Protein AF-A0A3C1DBY7-F1 (afdb_monomer)

Solvent-accessible surface area (backbone atoms only — not comparable to full-atom values): 6393 Å² total; per-residue (Å²): 112,58,51,60,53,17,46,54,51,19,49,52,50,30,56,54,35,54,75,68,75,48,56,68,69,59,29,52,50,56,23,40,50,47,31,24,60,43,60,72,51,56,72,66,51,33,49,54,66,52,44,44,47,51,50,52,49,50,47,68,72,42,42,65,61,53,50,51,35,50,52,48,18,52,48,37,54,75,69,44,50,54,58,53,54,48,53,53,47,42,67,74,66,37,77,93,40,48,70,61,45,52,53,51,44,50,52,54,36,49,72,50,51,30,68,90,82,75,124

Secondary structure (DSSP, 8-state):
-HHHHHHHHHHHHHHHHHHTT--HHHHHHHHHHHHHHHHT--HHHIIIIIIIHHHHHHHHHHHHHHHHHHHHHHHHHHTTHHHHHHHHHHHHH-GGGHHHHHHHHHHHHHHTT--TT--

Sequence (119 aa):
MLGILGLVVSFAVLIFLMFRRYSAVIAALVASVILGLFNGLDFWTILSDCYLVSMVGFVKSWFLIFTLGAVFSEFLTRTGSVTAIAYKLLDVFGKDKAILVVGLISALLTLGGVNPYVQ

Foldseek 3Di:
DLLVVLLVVLVVQLVVCVVVPDDNLVSLLSSLQSNCVSVVHDPCCSVPVPNPVVVVVVCVVCVVVVVCLVVQLVVCVVVCVLVVVLVVLCVVVDPVPNVVSVVVSCVVSVVSSHNPPDD

Mean predicted aligned error: 8.74 Å

Radius of gyration: 20.68 Å; Cα contacts (8 Å, |Δi|>4): 83; chains: 1; bounding box: 50×21×52 Å

pLDDT: mean 81.1, std 10.21, range [33.09, 91.94]

Structure (mmCIF, N/CA/C/O backbone):
data_AF-A0A3C1DBY7-F1
#
_entry.id   AF-A0A3C1DBY7-F1
#
loop_
_atom_site.group_PDB
_atom_site.id
_atom_site.type_symbol
_atom_site.label_atom_id
_atom_site.label_alt_id
_atom_site.label_comp_id
_atom_site.label_asym_id
_atom_site.label_entity_id
_atom_site.label_seq_id
_atom_site.pdbx_PDB_ins_code
_atom_site.Cartn_x
_atom_site.Cartn_y
_atom_site.Cartn_z
_atom_site.occupancy
_atom_site.B_iso_or_equiv
_atom_site.auth_seq_id
_atom_site.auth_comp_id
_atom_site.auth_asym_id
_atom_site.auth_atom_id
_atom_site.pdbx_PDB_model_num
ATOM 1 N N . MET A 1 1 ? 8.978 9.503 -31.458 1.00 61.06 1 MET A N 1
ATOM 2 C CA . MET A 1 1 ? 7.496 9.456 -31.388 1.00 61.06 1 MET A CA 1
ATOM 3 C C . MET A 1 1 ? 6.952 8.087 -30.970 1.00 61.06 1 MET A C 1
ATOM 5 O O . MET A 1 1 ? 5.966 8.075 -30.245 1.00 61.06 1 MET A O 1
ATOM 9 N N . LEU A 1 2 ? 7.591 6.959 -31.327 1.00 70.44 2 LEU A N 1
ATOM 10 C CA . LEU A 1 2 ? 7.174 5.620 -30.862 1.00 70.44 2 LEU A CA 1
ATOM 11 C C . LEU A 1 2 ? 7.093 5.485 -29.328 1.00 70.44 2 LEU A C 1
ATOM 13 O O . LEU A 1 2 ? 6.131 4.912 -28.831 1.00 70.44 2 LEU A O 1
ATOM 17 N N . GLY A 1 3 ? 8.026 6.080 -28.576 1.00 73.75 3 GLY A N 1
ATOM 18 C CA . GLY A 1 3 ? 7.996 6.032 -27.105 1.00 73.75 3 GLY A CA 1
ATOM 19 C C . GLY A 1 3 ? 6.782 6.729 -26.467 1.00 73.75 3 GLY A C 1
ATOM 20 O O . GLY A 1 3 ? 6.262 6.248 -25.467 1.00 73.75 3 GLY A O 1
ATOM 21 N N . ILE A 1 4 ? 6.271 7.811 -27.071 1.00 82.06 4 ILE A N 1
ATOM 22 C CA . ILE A 1 4 ? 5.047 8.496 -26.605 1.00 82.06 4 ILE A CA 1
ATOM 23 C C . ILE A 1 4 ? 3.812 7.630 -26.867 1.00 82.06 4 ILE A C 1
ATOM 25 O O . ILE A 1 4 ? 2.948 7.519 -26.001 1.00 82.06 4 ILE A O 1
ATOM 29 N N . LEU A 1 5 ? 3.746 6.973 -28.029 1.00 83.00 5 LEU A N 1
ATOM 30 C CA . LEU A 1 5 ? 2.688 6.003 -28.321 1.00 83.00 5 LEU A CA 1
ATOM 31 C C . LEU A 1 5 ? 2.739 4.823 -27.341 1.00 83.00 5 LEU A C 1
ATOM 33 O O . LEU A 1 5 ? 1.709 4.449 -26.789 1.00 83.00 5 LEU A O 1
ATOM 37 N N . GLY A 1 6 ? 3.935 4.303 -27.055 1.00 81.62 6 GLY A N 1
ATOM 38 C CA . GLY A 1 6 ? 4.147 3.252 -26.059 1.00 81.62 6 GLY A CA 1
ATOM 39 C C . GLY A 1 6 ? 3.713 3.651 -24.651 1.00 81.62 6 GLY A C 1
ATOM 40 O O . GLY A 1 6 ? 3.095 2.849 -23.956 1.00 81.62 6 GLY A O 1
ATOM 41 N N . LEU A 1 7 ? 3.973 4.900 -24.249 1.00 85.75 7 LEU A N 1
ATOM 42 C CA . LEU A 1 7 ? 3.504 5.452 -22.979 1.00 85.75 7 LEU A CA 1
ATOM 43 C C . LEU A 1 7 ? 1.978 5.461 -22.914 1.00 85.75 7 LEU A C 1
ATOM 45 O O . LEU A 1 7 ? 1.414 4.910 -21.976 1.00 85.75 7 LEU A O 1
ATOM 49 N N . VAL A 1 8 ? 1.312 6.042 -23.916 1.00 89.75 8 VAL A N 1
ATOM 50 C CA . VAL A 1 8 ? -0.155 6.140 -23.942 1.00 89.75 8 VAL A CA 1
ATOM 51 C C . VAL A 1 8 ? -0.799 4.751 -23.916 1.00 89.75 8 VAL A C 1
ATOM 53 O O . VAL A 1 8 ? -1.736 4.528 -23.152 1.00 89.75 8 VAL A O 1
ATOM 56 N N . VAL A 1 9 ? -0.268 3.798 -24.689 1.00 89.00 9 VAL A N 1
ATOM 57 C CA . VAL A 1 9 ? -0.771 2.416 -24.725 1.00 89.00 9 VAL A CA 1
ATOM 58 C C . VAL A 1 9 ? -0.535 1.703 -23.393 1.00 89.00 9 VAL A C 1
ATOM 60 O O . VAL A 1 9 ? -1.466 1.112 -22.850 1.00 89.00 9 VAL A O 1
ATOM 63 N N . SER A 1 10 ? 0.673 1.786 -22.830 1.00 86.44 10 SER A N 1
ATOM 64 C CA . SER A 1 10 ? 0.998 1.191 -21.527 1.00 86.44 10 SER A CA 1
ATOM 65 C C . SER A 1 10 ? 0.092 1.736 -20.418 1.00 86.44 10 SER A C 1
ATOM 67 O O . SER A 1 10 ? -0.464 0.965 -19.634 1.00 86.44 10 SER A O 1
ATOM 69 N N . PHE A 1 11 ? -0.148 3.049 -20.405 1.00 88.88 11 PHE A N 1
ATOM 70 C CA . PHE A 1 11 ? -1.017 3.694 -19.425 1.00 88.88 11 PHE A CA 1
ATOM 71 C C . PHE A 1 11 ? -2.484 3.277 -19.582 1.00 88.88 11 PHE A C 1
ATOM 73 O O . PHE A 1 11 ? -3.144 2.958 -18.594 1.00 88.88 11 PHE A O 1
ATOM 80 N N . ALA A 1 12 ? -2.992 3.221 -20.817 1.00 90.62 12 ALA A N 1
ATOM 81 C CA . ALA A 1 12 ? -4.351 2.761 -21.093 1.00 90.62 12 ALA A CA 1
ATOM 82 C C . ALA A 1 12 ? -4.562 1.305 -20.644 1.00 90.62 12 ALA A C 1
ATOM 84 O O . ALA A 1 12 ? -5.576 0.991 -20.018 1.00 90.62 12 ALA A O 1
ATOM 85 N N . VAL A 1 13 ? -3.586 0.428 -20.903 1.00 88.12 13 VAL A N 1
ATOM 86 C CA . VAL A 1 13 ? -3.625 -0.975 -20.466 1.00 88.12 13 VAL A CA 1
ATOM 87 C C . VAL A 1 13 ? -3.544 -1.087 -18.945 1.00 88.12 13 VAL A C 1
ATOM 89 O O . VAL A 1 13 ? -4.291 -1.873 -18.366 1.00 88.12 13 VAL A O 1
ATOM 92 N N . LEU A 1 14 ? -2.701 -0.286 -18.286 1.00 88.19 14 LEU A N 1
ATOM 93 C CA . LEU A 1 14 ? -2.597 -0.257 -16.826 1.00 88.19 14 LEU A CA 1
ATOM 94 C C . LEU A 1 14 ? -3.937 0.110 -16.187 1.00 88.19 14 LEU A C 1
ATOM 96 O O . LEU A 1 14 ? -4.407 -0.597 -15.295 1.00 88.19 14 LEU A O 1
ATOM 100 N N . ILE A 1 15 ? -4.571 1.182 -16.672 1.00 88.44 15 ILE A N 1
ATOM 101 C CA . ILE A 1 15 ? -5.886 1.619 -16.193 1.00 88.44 15 ILE A CA 1
ATOM 102 C C . ILE A 1 15 ? -6.909 0.501 -16.411 1.00 88.44 15 ILE A C 1
ATOM 104 O O . ILE A 1 15 ? -7.614 0.115 -15.481 1.00 88.44 15 ILE A O 1
ATOM 108 N N . PHE A 1 16 ? -6.950 -0.081 -17.610 1.00 88.38 16 PHE A N 1
ATOM 109 C CA . PHE A 1 16 ? -7.879 -1.160 -17.931 1.00 88.38 16 PHE A CA 1
ATOM 110 C C . PHE A 1 16 ? -7.695 -2.401 -17.036 1.00 88.38 16 PHE A C 1
ATOM 112 O O . PHE A 1 16 ? -8.680 -2.964 -16.552 1.00 88.38 16 PHE A O 1
ATOM 119 N N . LEU A 1 17 ? -6.452 -2.817 -16.767 1.00 86.25 17 LEU A N 1
ATOM 120 C CA . LEU A 1 17 ? -6.161 -3.955 -15.888 1.00 86.25 17 LEU A CA 1
ATOM 121 C C . LEU A 1 17 ? -6.524 -3.673 -14.426 1.00 86.25 17 LEU A C 1
ATOM 123 O O . LEU A 1 17 ? -7.065 -4.562 -13.767 1.00 86.25 17 LEU A O 1
ATOM 127 N N . MET A 1 18 ? -6.274 -2.454 -13.937 1.00 85.81 18 MET A N 1
ATOM 128 C CA . MET A 1 18 ? -6.648 -2.030 -12.580 1.00 85.81 18 MET A CA 1
ATOM 129 C C . MET A 1 18 ? -8.163 -2.146 -12.353 1.00 85.81 18 MET A C 1
ATOM 131 O O . MET A 1 18 ? -8.596 -2.642 -11.314 1.00 85.81 18 MET A O 1
ATOM 135 N N . PHE A 1 19 ? -8.985 -1.779 -13.344 1.00 84.75 19 PHE A N 1
ATOM 136 C CA . PHE A 1 19 ? -10.446 -1.917 -13.253 1.00 84.75 19 PHE A CA 1
ATOM 137 C C . PHE A 1 19 ? -10.939 -3.371 -13.311 1.00 84.75 19 PHE A C 1
ATOM 139 O O . PHE A 1 19 ? -12.034 -3.671 -12.835 1.00 84.75 19 PHE A O 1
ATOM 146 N N . ARG A 1 20 ? -10.144 -4.303 -13.848 1.00 81.81 20 ARG A N 1
ATOM 147 C CA . ARG A 1 20 ? -10.543 -5.705 -14.061 1.00 81.81 20 ARG A CA 1
ATOM 148 C C . ARG A 1 20 ? -10.206 -6.638 -12.883 1.00 81.81 20 ARG A C 1
ATOM 150 O O . ARG A 1 20 ? -10.189 -7.853 -13.046 1.00 81.81 20 ARG A O 1
ATOM 157 N N . ARG A 1 21 ? -9.985 -6.089 -11.681 1.00 72.44 21 ARG A N 1
ATOM 158 C CA . ARG A 1 21 ? -9.629 -6.820 -10.441 1.00 72.44 21 ARG A CA 1
ATOM 159 C C . ARG A 1 21 ? -8.310 -7.608 -10.493 1.00 72.44 21 ARG A C 1
ATOM 161 O O . ARG A 1 21 ? -8.088 -8.472 -9.648 1.00 72.44 21 ARG A O 1
ATOM 168 N N . TYR A 1 22 ? -7.418 -7.315 -11.439 1.00 80.00 22 TYR A N 1
ATOM 169 C CA . TYR A 1 22 ? -6.058 -7.854 -11.381 1.00 80.00 22 TYR A CA 1
ATOM 170 C C . TYR A 1 22 ? -5.269 -7.188 -10.252 1.00 80.00 22 TYR A C 1
ATOM 172 O O . TYR A 1 22 ? -5.546 -6.049 -9.874 1.00 80.00 22 TYR A O 1
ATOM 180 N N . SER A 1 23 ? -4.275 -7.891 -9.703 1.00 81.12 23 SER A N 1
ATOM 181 C CA . SER A 1 23 ? -3.422 -7.298 -8.674 1.00 81.12 23 SER A CA 1
ATOM 182 C C . SER A 1 23 ? -2.636 -6.122 -9.257 1.00 81.12 23 SER A C 1
ATOM 184 O O . SER A 1 23 ? -2.120 -6.193 -10.377 1.00 81.12 23 SER A O 1
ATOM 186 N N . ALA A 1 24 ? -2.517 -5.040 -8.483 1.00 81.44 24 ALA A N 1
ATOM 187 C CA . ALA A 1 24 ? -1.775 -3.844 -8.889 1.00 81.44 24 ALA A CA 1
ATOM 188 C C . ALA A 1 24 ? -0.332 -4.174 -9.320 1.00 81.44 24 ALA A C 1
ATOM 190 O O . ALA A 1 24 ? 0.195 -3.577 -10.256 1.00 81.44 24 ALA A O 1
ATOM 191 N N . VAL A 1 25 ? 0.270 -5.183 -8.681 1.00 85.50 25 VAL A N 1
ATOM 192 C CA . VAL A 1 25 ? 1.621 -5.683 -8.971 1.00 85.50 25 VAL A CA 1
ATOM 193 C C . VAL A 1 25 ? 1.713 -6.276 -10.382 1.00 85.50 25 VAL A C 1
ATOM 195 O O . VAL A 1 25 ? 2.620 -5.916 -11.134 1.00 85.50 25 VAL A O 1
ATOM 198 N N . ILE A 1 26 ? 0.764 -7.139 -10.767 1.00 83.94 26 ILE A N 1
ATOM 199 C CA . ILE A 1 26 ? 0.725 -7.767 -12.100 1.00 83.94 26 ILE A CA 1
ATOM 200 C C . ILE A 1 26 ? 0.385 -6.723 -13.168 1.00 83.94 26 ILE A C 1
ATOM 202 O O . ILE A 1 26 ? 0.992 -6.716 -14.236 1.00 83.94 26 ILE A O 1
ATOM 206 N N . ALA A 1 27 ? -0.541 -5.806 -12.876 1.00 85.75 27 ALA A N 1
ATOM 207 C CA . ALA A 1 27 ? -0.907 -4.731 -13.796 1.00 85.75 27 ALA A CA 1
ATOM 208 C C . ALA A 1 27 ? 0.288 -3.821 -14.125 1.00 85.75 27 ALA A C 1
ATOM 210 O O . ALA A 1 27 ? 0.538 -3.528 -15.294 1.00 85.75 27 ALA A O 1
ATOM 211 N N . ALA A 1 28 ? 1.064 -3.430 -13.110 1.00 85.88 28 ALA A N 1
ATOM 212 C CA . ALA A 1 28 ? 2.271 -2.631 -13.293 1.00 85.88 28 ALA A CA 1
ATOM 213 C C . ALA A 1 28 ? 3.360 -3.378 -14.087 1.00 85.88 28 ALA A C 1
ATOM 215 O O . ALA A 1 28 ? 4.055 -2.758 -14.890 1.00 85.88 28 ALA A O 1
ATOM 216 N N . LEU A 1 29 ? 3.484 -4.699 -13.904 1.00 88.00 29 LEU A N 1
ATOM 217 C CA . LEU A 1 29 ? 4.436 -5.531 -14.649 1.00 88.00 29 LEU A CA 1
ATOM 218 C C . LEU A 1 29 ? 4.079 -5.588 -16.139 1.00 88.00 29 LEU A C 1
ATOM 220 O O . LEU A 1 29 ? 4.925 -5.388 -17.002 1.00 88.00 29 LEU A O 1
ATOM 224 N N . VAL A 1 30 ? 2.808 -5.829 -16.458 1.00 86.88 30 VAL A N 1
ATOM 225 C CA . VAL A 1 30 ? 2.341 -5.859 -17.852 1.00 86.88 30 VAL A CA 1
ATOM 226 C C . VAL A 1 30 ? 2.542 -4.493 -18.514 1.00 86.88 30 VAL A C 1
ATOM 228 O O . VAL A 1 30 ? 3.007 -4.414 -19.650 1.00 86.88 30 VAL A O 1
ATOM 231 N N . ALA A 1 31 ? 2.259 -3.409 -17.790 1.00 86.31 31 ALA A N 1
ATOM 232 C CA . ALA A 1 31 ? 2.461 -2.054 -18.282 1.00 86.31 31 ALA A CA 1
ATOM 233 C C . ALA A 1 31 ? 3.942 -1.740 -18.562 1.00 86.31 31 ALA A C 1
ATOM 235 O O . ALA A 1 31 ? 4.247 -1.163 -19.611 1.00 86.31 31 ALA A O 1
ATOM 236 N N . SER A 1 32 ? 4.867 -2.142 -17.682 1.00 86.00 32 SER A N 1
ATOM 237 C CA . SER A 1 32 ? 6.304 -1.914 -17.889 1.00 86.00 32 SER A CA 1
ATOM 238 C C . SER A 1 32 ? 6.844 -2.701 -19.084 1.00 86.00 32 SER A C 1
ATOM 240 O O . SER A 1 32 ? 7.605 -2.146 -19.873 1.00 86.00 32 SER A O 1
ATOM 242 N N . VAL A 1 33 ? 6.387 -3.943 -19.281 1.00 85.81 33 VAL A N 1
ATOM 243 C CA . VAL A 1 33 ? 6.730 -4.760 -20.457 1.00 85.81 33 VAL A CA 1
ATOM 244 C C . VAL A 1 33 ? 6.267 -4.084 -21.746 1.00 85.81 33 VAL A C 1
ATOM 246 O O . VAL A 1 33 ? 7.060 -3.923 -22.669 1.00 85.81 33 VAL A O 1
ATOM 249 N N . ILE A 1 34 ? 5.020 -3.611 -21.803 1.00 85.25 34 ILE A N 1
ATOM 250 C CA . ILE A 1 34 ? 4.485 -2.911 -22.983 1.00 85.25 34 ILE A CA 1
ATOM 251 C C . ILE A 1 34 ? 5.274 -1.624 -23.264 1.00 85.25 34 ILE A C 1
ATOM 253 O O . ILE A 1 34 ? 5.638 -1.358 -24.409 1.00 85.25 34 ILE A O 1
ATOM 257 N N . LEU A 1 35 ? 5.579 -0.842 -22.226 1.00 85.69 35 LEU A N 1
ATOM 258 C CA . LEU A 1 35 ? 6.350 0.395 -22.358 1.00 85.69 35 LEU A CA 1
ATOM 259 C C . LEU A 1 35 ? 7.770 0.130 -22.877 1.00 85.69 35 LEU A C 1
ATO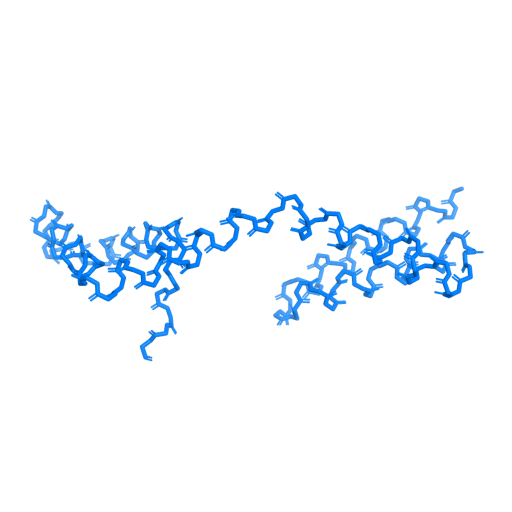M 261 O O . LEU A 1 35 ? 8.265 0.854 -23.744 1.00 85.69 35 LEU A O 1
ATOM 265 N N . GLY A 1 36 ? 8.421 -0.902 -22.342 1.00 82.94 36 GLY A N 1
ATOM 266 C CA . GLY A 1 36 ? 9.783 -1.281 -22.687 1.00 82.94 36 GLY A CA 1
ATOM 267 C C . GLY A 1 36 ? 9.913 -1.831 -24.104 1.00 82.94 36 GLY A C 1
ATOM 268 O O . GLY A 1 36 ? 10.827 -1.431 -24.824 1.00 82.94 36 GLY A O 1
ATOM 269 N N . LEU A 1 37 ? 8.946 -2.644 -24.547 1.00 82.00 37 LEU A N 1
ATOM 270 C CA . LEU A 1 37 ? 8.872 -3.135 -25.928 1.00 82.00 37 LEU A CA 1
ATOM 271 C C . LEU A 1 37 ? 8.765 -1.980 -26.936 1.00 82.00 37 LEU A C 1
ATOM 273 O O . LEU A 1 37 ? 9.448 -1.985 -27.956 1.00 82.00 37 LEU A O 1
ATOM 277 N N . PHE A 1 38 ? 7.967 -0.951 -26.636 1.00 81.50 38 PHE A N 1
ATOM 278 C CA . PHE A 1 38 ? 7.841 0.234 -27.495 1.00 81.50 38 PHE A CA 1
ATOM 279 C C . PHE A 1 38 ? 9.063 1.166 -27.461 1.00 81.50 38 PHE A C 1
ATOM 281 O O . PHE A 1 38 ? 9.234 1.975 -28.375 1.00 81.50 38 PHE A O 1
ATOM 288 N N . ASN A 1 39 ? 9.906 1.070 -26.428 1.00 80.62 39 ASN A N 1
ATOM 289 C CA . ASN A 1 39 ? 11.161 1.820 -26.319 1.00 80.62 39 ASN A CA 1
ATOM 290 C C . ASN A 1 39 ? 12.384 1.046 -26.844 1.00 80.62 39 ASN A C 1
ATOM 292 O O . ASN A 1 39 ? 13.472 1.612 -26.876 1.00 80.62 39 ASN A O 1
ATOM 296 N N . GLY A 1 40 ? 12.220 -0.209 -27.282 1.00 79.25 40 GLY A N 1
ATOM 297 C CA . GLY A 1 40 ? 13.321 -1.036 -27.787 1.00 79.25 40 GLY A CA 1
ATOM 298 C C . GLY A 1 40 ? 14.307 -1.482 -26.703 1.00 79.25 40 GLY A C 1
ATOM 299 O O . GLY A 1 40 ? 15.471 -1.726 -27.004 1.00 79.25 40 GLY A O 1
ATOM 300 N N . LEU A 1 41 ? 13.860 -1.547 -25.445 1.00 78.44 41 LEU A N 1
ATOM 301 C CA . LEU A 1 41 ? 14.675 -2.018 -24.327 1.00 78.44 41 LEU A CA 1
ATOM 302 C C . LEU A 1 41 ? 14.686 -3.547 -24.270 1.00 78.44 41 LEU A C 1
ATOM 304 O O . LEU A 1 41 ? 13.703 -4.201 -24.619 1.00 78.44 41 LEU A O 1
ATOM 308 N N . ASP A 1 42 ? 15.794 -4.105 -23.790 1.00 83.38 42 ASP A N 1
ATOM 309 C CA . ASP A 1 42 ? 15.934 -5.547 -23.621 1.00 83.38 42 ASP A CA 1
ATOM 310 C C . ASP A 1 42 ? 15.060 -6.055 -22.460 1.00 83.38 42 ASP A C 1
ATOM 312 O O . ASP A 1 42 ? 14.863 -5.350 -21.463 1.00 83.38 42 ASP A O 1
ATOM 316 N N . PHE A 1 43 ? 14.533 -7.282 -22.558 1.00 78.38 43 PHE A N 1
ATOM 317 C CA . PHE A 1 43 ? 13.573 -7.820 -21.575 1.00 78.38 43 PHE A CA 1
ATOM 318 C C . PHE A 1 43 ? 14.134 -7.788 -20.146 1.00 78.38 43 PHE A C 1
ATOM 320 O O . PHE A 1 43 ? 13.431 -7.446 -19.192 1.00 78.38 43 PHE A O 1
ATOM 327 N N . TRP A 1 44 ? 15.429 -8.086 -20.010 1.00 82.38 44 TRP A N 1
ATOM 328 C CA . TRP A 1 44 ? 16.123 -8.075 -18.728 1.00 82.38 44 TRP A CA 1
ATOM 329 C C . TRP A 1 44 ? 16.230 -6.673 -18.113 1.00 82.38 44 TRP A C 1
ATOM 331 O O . TRP A 1 44 ? 16.021 -6.517 -16.909 1.00 82.38 44 TRP A O 1
ATOM 341 N N . THR A 1 45 ? 16.485 -5.651 -18.932 1.00 81.62 45 THR A N 1
ATOM 342 C CA . THR A 1 45 ? 16.549 -4.241 -18.514 1.00 81.62 45 THR A CA 1
ATOM 343 C C . THR A 1 45 ? 15.176 -3.725 -18.090 1.00 81.62 45 THR A C 1
ATOM 345 O O . THR A 1 45 ? 15.051 -3.018 -17.092 1.00 81.62 45 THR A O 1
ATOM 348 N N . ILE A 1 46 ? 14.110 -4.125 -18.789 1.00 83.69 46 ILE A N 1
ATOM 349 C CA . ILE A 1 46 ? 12.739 -3.731 -18.436 1.00 83.69 46 ILE A CA 1
ATOM 350 C C . ILE A 1 46 ? 12.352 -4.278 -17.056 1.00 83.69 46 ILE A C 1
ATOM 352 O O . ILE A 1 46 ? 11.762 -3.565 -16.238 1.00 83.69 46 ILE A O 1
ATOM 356 N N . LEU A 1 47 ? 12.692 -5.539 -16.784 1.00 83.62 47 LEU A N 1
ATOM 357 C CA . LEU A 1 47 ? 12.369 -6.178 -15.516 1.00 83.62 47 LEU A CA 1
ATOM 358 C C . LEU A 1 47 ? 13.251 -5.654 -14.375 1.00 83.62 47 LEU A C 1
ATOM 360 O O . LEU A 1 47 ? 12.722 -5.247 -13.341 1.00 83.62 47 LEU A O 1
ATOM 364 N N . SER A 1 48 ? 14.570 -5.633 -14.569 1.00 84.56 48 SER A N 1
ATOM 365 C CA . SER A 1 48 ? 15.538 -5.275 -13.525 1.00 84.56 48 SER A CA 1
ATOM 366 C C . SER A 1 48 ? 15.571 -3.777 -13.246 1.00 84.56 48 SER A C 1
ATOM 368 O O . SER A 1 48 ? 15.401 -3.371 -12.099 1.00 84.56 48 SER A O 1
ATOM 370 N N . ASP A 1 49 ? 15.721 -2.951 -14.280 1.00 81.00 49 ASP A N 1
ATOM 371 C CA . ASP A 1 49 ? 16.050 -1.533 -14.107 1.00 81.00 49 ASP A CA 1
ATOM 372 C C . ASP A 1 49 ? 14.819 -0.624 -14.113 1.00 81.00 49 ASP A C 1
ATOM 374 O O . ASP A 1 49 ? 14.820 0.421 -13.467 1.00 81.00 49 ASP A O 1
ATOM 378 N N . CYS A 1 50 ? 13.743 -1.002 -14.809 1.00 82.19 50 CYS A N 1
ATOM 379 C CA . CYS A 1 50 ? 12.508 -0.214 -14.816 1.00 82.19 50 CYS A CA 1
ATOM 380 C C . CYS A 1 50 ? 11.517 -0.693 -13.749 1.00 82.19 50 CYS A C 1
ATOM 382 O O . CYS A 1 50 ? 11.112 0.085 -12.881 1.00 82.19 50 CYS A O 1
ATOM 384 N N . TYR A 1 51 ? 11.115 -1.967 -13.795 1.00 86.62 51 TYR A N 1
ATOM 385 C CA . TYR A 1 51 ? 10.074 -2.488 -12.909 1.00 86.62 51 TYR A CA 1
ATOM 386 C C . TYR A 1 51 ? 10.566 -2.694 -11.473 1.00 86.62 51 TYR A C 1
ATOM 388 O O . TYR A 1 51 ? 10.004 -2.103 -10.550 1.00 86.62 51 TYR A O 1
ATOM 396 N N . LEU A 1 52 ? 11.613 -3.501 -11.269 1.00 88.12 52 LEU A N 1
ATOM 397 C CA . LEU A 1 52 ? 12.076 -3.862 -9.927 1.00 88.12 52 LEU A CA 1
ATOM 398 C C . LEU A 1 52 ? 12.623 -2.657 -9.159 1.00 88.12 52 LEU A C 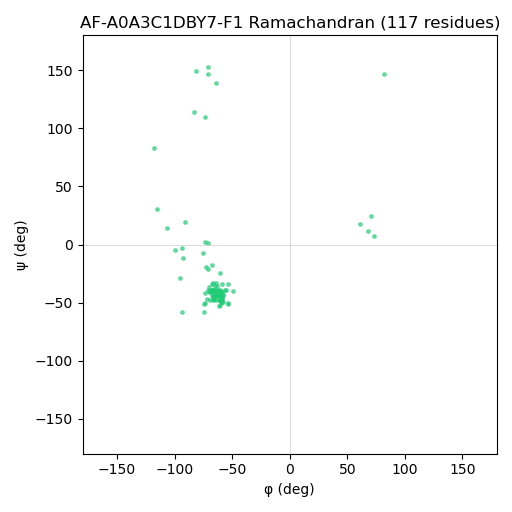1
ATOM 400 O O . LEU A 1 52 ? 12.287 -2.505 -7.988 1.00 88.12 52 LEU A O 1
ATOM 404 N N . VAL A 1 53 ? 13.382 -1.761 -9.798 1.00 89.44 53 VAL A N 1
ATOM 405 C CA . VAL A 1 53 ? 13.856 -0.521 -9.151 1.00 89.44 53 VAL A CA 1
ATOM 406 C C . VAL A 1 53 ? 12.682 0.342 -8.683 1.00 89.44 53 VAL A C 1
ATOM 408 O O . VAL A 1 53 ? 12.663 0.776 -7.530 1.00 89.44 53 VAL A O 1
ATOM 411 N N . SER A 1 54 ? 11.671 0.546 -9.534 1.00 86.31 54 SER A N 1
ATOM 412 C CA . SER A 1 54 ? 10.480 1.330 -9.177 1.00 86.31 54 SER A CA 1
ATOM 413 C C . SER A 1 54 ? 9.670 0.661 -8.064 1.00 86.31 54 SER A C 1
ATOM 415 O O . SER A 1 54 ? 9.233 1.325 -7.124 1.00 86.31 54 SER A O 1
ATOM 417 N N . MET A 1 55 ? 9.507 -0.663 -8.129 1.00 88.75 55 MET A N 1
ATOM 418 C CA . MET A 1 55 ? 8.778 -1.442 -7.128 1.00 88.75 55 MET A CA 1
ATOM 419 C C . MET A 1 55 ? 9.492 -1.429 -5.773 1.00 88.75 55 MET A C 1
ATOM 421 O O . MET A 1 55 ? 8.863 -1.167 -4.751 1.00 88.75 55 MET A O 1
ATOM 425 N N . VAL A 1 56 ? 10.807 -1.659 -5.746 1.00 90.25 56 VAL A N 1
ATOM 426 C CA . VAL A 1 56 ? 11.615 -1.615 -4.519 1.00 90.25 56 VAL A CA 1
ATOM 427 C C . VAL A 1 56 ? 11.657 -0.199 -3.955 1.00 90.25 56 VAL A C 1
ATOM 429 O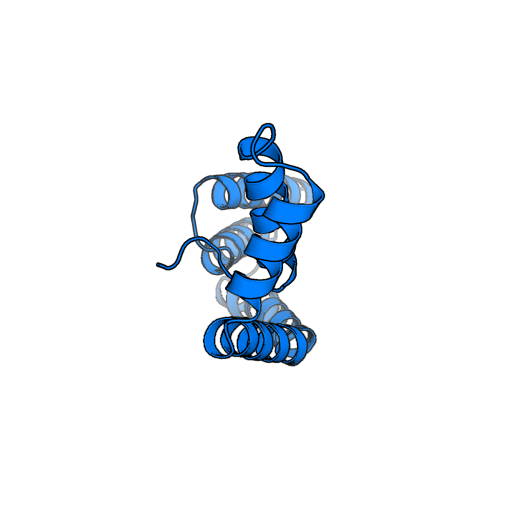 O . VAL A 1 56 ? 11.541 -0.039 -2.743 1.00 90.25 56 VAL A O 1
ATOM 432 N N . GLY A 1 57 ? 11.762 0.829 -4.802 1.00 90.38 57 GLY A N 1
ATOM 433 C CA . GLY A 1 57 ? 11.674 2.228 -4.383 1.00 90.38 57 GLY A CA 1
ATOM 434 C C . GLY A 1 57 ? 10.342 2.539 -3.702 1.00 90.38 57 GLY A C 1
ATOM 435 O O . GLY A 1 57 ? 10.325 3.080 -2.598 1.00 90.38 57 GLY A O 1
ATOM 436 N N . PHE A 1 58 ? 9.230 2.114 -4.307 1.00 89.06 58 PHE A N 1
ATOM 437 C CA . PHE A 1 58 ? 7.897 2.253 -3.724 1.00 89.06 58 PHE A CA 1
ATOM 438 C C . PHE A 1 58 ? 7.781 1.517 -2.388 1.00 89.06 58 PHE A C 1
ATOM 440 O O . PHE A 1 58 ? 7.408 2.126 -1.387 1.00 89.06 58 PHE A O 1
ATOM 447 N N . VAL A 1 59 ? 8.150 0.234 -2.341 1.00 89.81 59 VAL A N 1
ATOM 448 C CA . VAL A 1 59 ? 8.100 -0.540 -1.098 1.00 89.81 59 VAL A CA 1
ATOM 449 C C . VAL A 1 59 ? 8.957 0.142 -0.044 1.00 89.81 59 VAL A C 1
ATOM 451 O O . VAL A 1 59 ? 8.446 0.432 1.021 1.00 89.81 59 VAL A O 1
ATOM 454 N N . LYS A 1 60 ? 10.206 0.508 -0.335 1.00 90.94 60 LYS A N 1
ATOM 455 C CA . LYS A 1 60 ? 11.106 1.153 0.630 1.00 90.94 60 LYS A CA 1
ATOM 456 C C . LYS A 1 60 ? 10.538 2.459 1.198 1.00 90.94 60 LYS A C 1
ATOM 458 O O . LYS A 1 60 ? 10.629 2.672 2.403 1.00 90.94 60 LYS A O 1
ATOM 463 N N . SER A 1 61 ? 9.954 3.315 0.360 1.00 91.94 61 SER A N 1
ATOM 464 C CA . SER A 1 61 ? 9.384 4.595 0.797 1.00 91.94 61 SER A CA 1
ATOM 465 C C . SER A 1 61 ? 8.101 4.433 1.610 1.00 91.94 61 SER A C 1
ATOM 467 O O . SER A 1 61 ? 7.903 5.145 2.590 1.00 91.94 61 SER A O 1
ATOM 469 N N . TRP A 1 62 ? 7.236 3.497 1.224 1.00 86.88 62 TRP A N 1
ATOM 470 C CA . TRP A 1 62 ? 5.914 3.333 1.832 1.00 86.88 62 TRP A CA 1
ATOM 471 C C . TRP A 1 62 ? 5.853 2.208 2.869 1.00 86.88 62 TRP A C 1
ATOM 473 O O . TRP A 1 62 ? 4.838 2.066 3.544 1.00 86.88 62 TRP A O 1
ATOM 483 N N . PHE A 1 63 ? 6.931 1.439 3.049 1.00 89.31 63 PHE A N 1
ATOM 484 C CA . PHE A 1 63 ? 6.971 0.249 3.902 1.00 89.31 63 PHE A CA 1
ATOM 485 C C . PHE A 1 63 ? 6.501 0.543 5.322 1.00 89.31 63 PHE A C 1
ATOM 487 O O . PHE A 1 63 ? 5.624 -0.150 5.833 1.00 89.31 63 PHE A O 1
ATOM 494 N N . LEU A 1 64 ? 7.060 1.581 5.953 1.00 91.44 64 LEU A N 1
ATOM 495 C CA . LEU A 1 64 ? 6.698 1.935 7.323 1.00 91.44 64 LEU A CA 1
ATOM 496 C C . LEU A 1 64 ? 5.241 2.374 7.421 1.00 91.44 64 LEU A C 1
ATOM 498 O O . LEU A 1 64 ? 4.561 1.957 8.347 1.00 91.44 64 LEU A O 1
ATOM 502 N N . ILE A 1 65 ? 4.751 3.154 6.456 1.00 89.94 65 ILE A N 1
ATOM 503 C CA . ILE A 1 65 ? 3.361 3.624 6.433 1.00 89.94 65 ILE A CA 1
ATOM 504 C C . ILE A 1 65 ? 2.403 2.442 6.250 1.00 89.94 65 ILE A C 1
ATOM 506 O O . ILE A 1 65 ? 1.430 2.333 6.991 1.00 89.94 65 ILE A O 1
ATOM 510 N N . PHE A 1 66 ? 2.691 1.519 5.326 1.00 87.06 66 PHE A N 1
ATOM 511 C CA . PHE A 1 66 ? 1.878 0.318 5.129 1.00 87.06 66 PHE A CA 1
ATOM 512 C C . PHE A 1 66 ? 1.917 -0.618 6.331 1.00 87.06 66 PHE A C 1
ATOM 514 O O . PHE A 1 66 ? 0.879 -1.136 6.728 1.00 87.06 66 PHE A O 1
ATOM 521 N N . THR A 1 67 ? 3.090 -0.809 6.934 1.00 88.81 67 THR A N 1
ATOM 522 C CA . THR A 1 67 ? 3.245 -1.693 8.093 1.00 88.81 67 THR A CA 1
ATOM 523 C C . THR A 1 67 ? 2.556 -1.107 9.321 1.00 88.81 67 THR A C 1
ATOM 525 O O . THR A 1 67 ? 1.780 -1.809 9.963 1.00 88.81 67 THR A O 1
ATOM 528 N N . LEU A 1 68 ? 2.765 0.180 9.631 1.00 89.94 68 LEU A N 1
ATOM 529 C CA . LEU A 1 68 ? 2.039 0.852 10.714 1.00 89.94 68 LEU A CA 1
ATOM 530 C C . LEU A 1 68 ? 0.536 0.845 10.454 1.00 89.94 68 LEU A C 1
ATOM 532 O O . LEU A 1 68 ? -0.220 0.568 11.376 1.00 89.94 68 LEU A O 1
ATOM 536 N N . GLY A 1 69 ? 0.107 1.123 9.220 1.00 86.88 69 GLY A N 1
ATOM 537 C CA . GLY A 1 69 ? -1.302 1.094 8.839 1.00 86.88 69 GLY A CA 1
ATOM 538 C C . GLY A 1 69 ? -1.934 -0.279 9.065 1.00 86.88 69 GLY A C 1
ATOM 539 O O . GLY A 1 69 ? -2.998 -0.360 9.668 1.00 86.88 69 GLY A O 1
ATOM 540 N N . ALA A 1 70 ? -1.252 -1.355 8.661 1.00 85.12 70 ALA A N 1
ATOM 541 C CA . ALA A 1 70 ? -1.715 -2.728 8.858 1.00 85.12 70 ALA A CA 1
ATOM 542 C C . ALA A 1 70 ? -1.734 -3.146 10.340 1.00 85.12 70 ALA A C 1
ATOM 544 O O . ALA A 1 70 ? -2.675 -3.790 10.795 1.00 85.12 70 ALA A O 1
ATOM 545 N N . VAL A 1 71 ? -0.715 -2.766 11.118 1.00 88.75 71 VAL A N 1
ATOM 546 C CA . VAL A 1 71 ? -0.681 -3.050 12.563 1.00 88.75 71 VAL A CA 1
ATOM 547 C C . VAL A 1 71 ? -1.767 -2.265 13.295 1.00 88.75 71 VAL A C 1
ATOM 549 O O . VAL A 1 71 ? -2.452 -2.813 14.154 1.00 88.75 71 VAL A O 1
ATOM 552 N N . PHE A 1 72 ? -1.947 -0.989 12.955 1.00 85.56 72 PHE A N 1
ATOM 553 C CA . PHE A 1 72 ? -2.963 -0.126 13.547 1.00 85.56 72 PHE A CA 1
ATOM 554 C C . PHE A 1 72 ? -4.380 -0.611 13.228 1.00 85.56 72 PHE A C 1
ATOM 556 O O . PHE A 1 72 ? -5.227 -0.632 14.121 1.00 85.56 72 PHE A O 1
ATOM 563 N N . SER A 1 73 ? -4.639 -1.052 11.994 1.00 80.62 73 SER A N 1
ATOM 564 C CA . SER A 1 73 ? -5.953 -1.568 11.608 1.00 80.62 73 SER A CA 1
ATOM 565 C C . SER A 1 73 ? -6.303 -2.883 12.308 1.00 80.62 73 SER A C 1
ATOM 567 O O . SER A 1 73 ? -7.422 -3.041 12.803 1.00 80.62 73 SER A O 1
ATOM 569 N N . GLU A 1 74 ? -5.340 -3.795 12.449 1.00 84.50 74 GLU A N 1
ATOM 570 C CA . GLU A 1 74 ? -5.506 -5.021 13.237 1.00 84.50 74 GLU A CA 1
ATOM 571 C C . GLU A 1 74 ? -5.695 -4.702 14.727 1.00 84.50 74 GLU A C 1
ATOM 573 O O . GLU A 1 74 ? -6.566 -5.269 15.387 1.00 84.50 74 GLU A O 1
ATOM 578 N N . PHE A 1 75 ? -4.929 -3.749 15.264 1.00 87.44 75 PHE A N 1
ATOM 579 C CA . PHE A 1 75 ? -5.052 -3.315 16.653 1.00 87.44 75 PHE A CA 1
ATOM 580 C C . PHE A 1 75 ? -6.450 -2.766 16.955 1.00 87.44 75 PHE A C 1
ATOM 582 O O . PHE A 1 75 ? -7.089 -3.231 17.896 1.00 87.44 75 PHE A O 1
ATOM 589 N N . LEU A 1 76 ? -6.964 -1.848 16.127 1.00 84.75 76 LEU A N 1
ATOM 590 C CA . LEU A 1 76 ? -8.316 -1.293 16.265 1.00 84.75 76 LEU A CA 1
ATOM 591 C C . LEU A 1 76 ? -9.411 -2.364 16.199 1.00 84.75 76 LEU A C 1
ATOM 593 O O . LEU A 1 76 ? -10.456 -2.232 16.849 1.00 84.75 76 LEU A O 1
ATOM 597 N N . THR A 1 77 ? -9.178 -3.403 15.398 1.00 82.94 77 THR A N 1
ATOM 598 C CA . THR A 1 77 ? -10.097 -4.533 15.250 1.00 82.94 77 THR A CA 1
ATOM 599 C C . THR A 1 77 ? -10.082 -5.400 16.509 1.00 82.94 77 THR A C 1
ATOM 601 O O . THR A 1 77 ? -11.140 -5.693 17.064 1.00 82.94 77 THR A O 1
ATOM 604 N N . ARG A 1 78 ? -8.895 -5.733 17.035 1.00 85.38 78 ARG A N 1
ATOM 605 C CA . ARG A 1 78 ? -8.737 -6.548 18.253 1.00 85.38 78 ARG A CA 1
ATOM 606 C C . ARG A 1 78 ? -9.208 -5.861 19.528 1.00 85.38 78 ARG A C 1
ATOM 608 O O . ARG A 1 78 ? -9.714 -6.536 20.418 1.00 85.38 78 ARG A O 1
ATOM 615 N N . THR A 1 79 ? -9.062 -4.543 19.641 1.00 86.06 79 THR A N 1
ATOM 616 C CA . THR A 1 79 ? -9.550 -3.787 20.808 1.00 86.06 79 THR A CA 1
ATOM 617 C C . THR A 1 79 ? -11.067 -3.592 20.809 1.00 86.06 79 THR A C 1
ATOM 619 O O . THR A 1 79 ? -11.608 -3.047 21.769 1.00 86.06 79 THR A O 1
ATOM 622 N N . GLY A 1 80 ? -11.774 -3.972 19.737 1.00 81.88 80 GLY A N 1
ATOM 623 C CA . GLY A 1 80 ? -13.202 -3.685 19.581 1.00 81.88 80 GLY A CA 1
ATOM 624 C C . GLY A 1 80 ? -13.505 -2.191 19.396 1.00 81.88 80 GLY A C 1
ATOM 625 O O . GLY A 1 80 ? -14.669 -1.779 19.443 1.00 81.88 80 GLY A O 1
ATOM 626 N N . SER A 1 81 ? -12.481 -1.362 19.159 1.00 81.75 81 SER A N 1
ATOM 627 C CA . SER A 1 81 ? -12.647 0.073 18.914 1.00 81.75 81 SER A CA 1
ATOM 628 C C . SER A 1 81 ? -13.445 0.324 17.633 1.00 81.75 81 SER A C 1
ATOM 630 O O . SER A 1 81 ? -14.288 1.217 17.614 1.00 81.75 81 SER A O 1
ATOM 632 N N . VAL A 1 82 ? -13.259 -0.514 16.605 1.00 80.31 82 VAL A N 1
ATOM 633 C CA . VAL A 1 82 ? -14.060 -0.510 15.365 1.00 80.31 82 VAL A CA 1
ATOM 634 C C 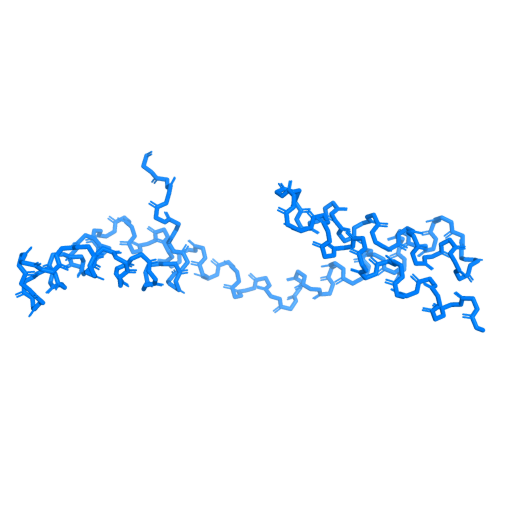. VAL A 1 82 ? -15.561 -0.608 15.665 1.00 80.31 82 VAL A C 1
ATOM 636 O O . VAL A 1 82 ? -16.345 0.228 15.215 1.00 80.31 82 VAL A O 1
ATOM 639 N N . THR A 1 83 ? -15.962 -1.577 16.490 1.00 81.75 83 THR A N 1
ATOM 640 C CA . THR A 1 83 ? -17.358 -1.768 16.912 1.00 81.75 83 THR A CA 1
ATOM 641 C C . THR A 1 83 ? -17.879 -0.612 17.762 1.00 81.75 83 THR A C 1
ATOM 643 O O . THR A 1 83 ? -18.997 -0.153 17.542 1.00 81.75 83 THR A O 1
ATOM 646 N N . ALA A 1 84 ? -17.079 -0.085 18.694 1.00 84.62 84 ALA A N 1
ATOM 647 C CA . ALA A 1 84 ? -17.487 1.042 19.534 1.00 84.62 84 ALA A CA 1
ATOM 648 C C . ALA A 1 84 ? -17.737 2.324 18.716 1.00 84.62 84 ALA A C 1
ATOM 650 O O . ALA A 1 84 ? -18.706 3.042 18.970 1.00 84.62 84 ALA A O 1
ATOM 651 N N . ILE A 1 85 ? -16.901 2.593 17.706 1.00 83.50 85 ILE A N 1
ATOM 652 C CA . ILE A 1 85 ? -17.073 3.722 16.779 1.00 83.50 85 ILE A CA 1
ATOM 653 C C . ILE A 1 85 ? -18.352 3.542 15.952 1.00 83.50 85 ILE A C 1
ATOM 655 O O . ILE A 1 85 ? -19.109 4.499 15.793 1.00 83.50 85 ILE A O 1
ATOM 659 N N . ALA A 1 86 ? -18.632 2.322 15.483 1.00 80.00 86 ALA A N 1
ATOM 660 C CA . ALA A 1 86 ? -19.842 2.019 14.723 1.00 80.00 86 ALA A CA 1
ATOM 661 C C . ALA A 1 86 ? -21.127 2.286 15.530 1.00 80.00 86 ALA A C 1
ATOM 663 O O . ALA A 1 86 ? -22.019 2.980 15.041 1.00 80.00 86 ALA A O 1
ATOM 664 N N . TYR A 1 87 ? -21.204 1.814 16.780 1.00 82.94 87 TYR A N 1
ATOM 665 C CA . TYR A 1 87 ? -22.362 2.067 17.649 1.00 82.94 87 TYR A CA 1
ATOM 666 C C . TYR A 1 87 ? -22.520 3.550 17.996 1.00 82.94 87 TYR A C 1
ATOM 668 O O . TYR A 1 87 ? -23.623 4.080 17.893 1.00 82.94 87 TYR A O 1
ATOM 676 N N . LYS A 1 88 ? -21.421 4.258 18.304 1.00 84.00 88 LYS A N 1
ATOM 677 C CA . LYS A 1 88 ? -21.478 5.707 18.554 1.00 84.00 88 LYS A CA 1
ATOM 678 C C . LYS A 1 88 ? -22.009 6.490 17.355 1.00 84.00 88 LYS A C 1
ATOM 680 O O . LYS A 1 88 ? -22.771 7.433 17.538 1.00 84.00 88 LYS A O 1
ATOM 685 N N . LEU A 1 89 ? -21.607 6.129 16.135 1.00 82.31 89 LEU A N 1
ATOM 686 C CA . LEU A 1 89 ? -22.116 6.783 14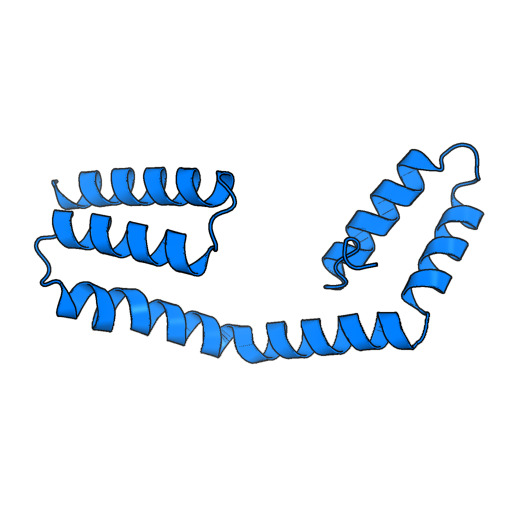.928 1.00 82.31 89 LEU A CA 1
ATOM 687 C C . LEU A 1 89 ? -23.606 6.484 14.704 1.00 82.31 89 LEU A C 1
ATOM 689 O O . LEU A 1 89 ? -24.348 7.386 14.321 1.00 82.31 89 LEU A O 1
ATOM 693 N N . LEU A 1 90 ? -24.058 5.256 14.974 1.00 82.38 90 LEU A N 1
ATOM 694 C CA . LEU A 1 90 ? -25.478 4.889 14.891 1.00 82.38 90 LEU A CA 1
ATOM 695 C C . LEU A 1 90 ? -26.342 5.669 15.891 1.00 82.38 90 LEU A C 1
ATOM 697 O O . LEU A 1 90 ? -27.429 6.117 15.524 1.00 82.38 90 LEU A O 1
ATOM 701 N 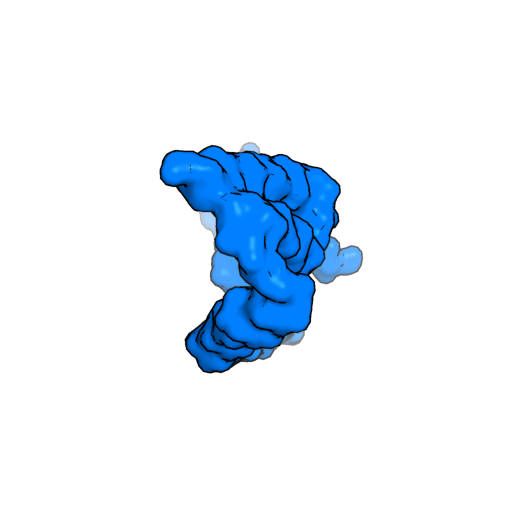N . ASP A 1 91 ? -25.844 5.891 17.108 1.00 82.88 91 ASP A N 1
ATOM 702 C CA . ASP A 1 91 ? -26.555 6.656 18.138 1.00 82.88 91 ASP A CA 1
ATOM 703 C C . ASP A 1 91 ? -26.638 8.157 17.812 1.00 82.88 91 ASP A C 1
ATOM 705 O O . ASP A 1 91 ? -27.664 8.784 18.064 1.00 82.88 91 ASP A O 1
ATOM 709 N N . VAL A 1 92 ? -25.592 8.742 17.213 1.00 82.12 92 VAL A N 1
ATOM 710 C CA . VAL A 1 92 ? -25.559 10.178 16.866 1.00 82.12 92 VAL A CA 1
ATOM 711 C C . VAL A 1 92 ? -26.446 10.507 15.662 1.00 82.12 92 VAL A C 1
ATOM 713 O O . VAL A 1 92 ? -27.123 11.533 15.656 1.00 82.12 92 VAL A O 1
ATOM 716 N N . PHE A 1 93 ? -26.437 9.667 14.625 1.00 77.81 93 PHE A N 1
ATOM 717 C CA . PHE A 1 93 ? -27.145 9.947 13.369 1.00 77.81 93 PHE A CA 1
ATOM 718 C C . PHE A 1 93 ? -28.572 9.377 13.315 1.00 77.81 93 PHE A C 1
ATOM 720 O O . PHE A 1 93 ? -29.341 9.762 12.430 1.00 77.81 93 PHE A O 1
ATOM 727 N N . GLY A 1 94 ? -28.936 8.510 14.264 1.00 71.69 94 GLY A N 1
ATOM 728 C CA . GLY A 1 94 ? -30.273 7.941 14.401 1.00 71.69 94 GLY A CA 1
ATOM 729 C C . GLY A 1 94 ? -30.538 6.747 13.477 1.00 71.69 94 GLY A C 1
ATOM 730 O O . GLY A 1 94 ? -30.061 6.670 12.341 1.00 71.69 94 GLY A O 1
ATOM 731 N N . LYS A 1 95 ? -31.356 5.804 13.965 1.00 69.50 95 LYS A N 1
ATOM 732 C CA . LYS A 1 95 ? -31.689 4.544 13.270 1.00 69.50 95 LYS A CA 1
ATOM 733 C C . LYS A 1 95 ? -32.378 4.752 11.914 1.00 69.50 95 LYS A C 1
ATOM 735 O O . LYS A 1 95 ? -32.226 3.911 11.032 1.00 69.50 95 LYS A O 1
ATOM 740 N N . ASP A 1 96 ? -33.042 5.890 11.714 1.00 76.00 96 ASP A N 1
ATOM 741 C CA . ASP A 1 96 ? -33.734 6.235 10.463 1.00 76.00 96 ASP A CA 1
ATOM 742 C C . ASP A 1 96 ? -32.786 6.458 9.274 1.00 76.00 96 ASP A C 1
ATOM 744 O O . ASP A 1 96 ? -33.205 6.395 8.120 1.00 76.00 96 ASP A O 1
ATOM 748 N N . LYS A 1 97 ? -31.490 6.689 9.529 1.00 78.25 97 LYS A N 1
ATOM 749 C CA . LYS A 1 97 ? -30.465 6.893 8.492 1.00 78.25 97 LYS A CA 1
ATOM 750 C C . LYS A 1 97 ? -29.410 5.788 8.474 1.00 78.25 97 LYS A C 1
ATOM 752 O O . LYS A 1 97 ? -28.272 6.035 8.079 1.00 78.25 97 LYS A O 1
ATOM 757 N N . ALA A 1 98 ? -29.782 4.560 8.845 1.00 75.25 98 ALA A N 1
ATOM 758 C CA . ALA A 1 98 ? -28.865 3.419 8.924 1.00 75.25 98 ALA A CA 1
ATOM 759 C C . ALA A 1 98 ? -28.001 3.224 7.660 1.00 75.25 98 ALA A C 1
ATOM 761 O O . ALA A 1 98 ? -26.802 2.987 7.774 1.00 75.25 98 ALA A O 1
ATOM 762 N N . ILE A 1 99 ? -28.565 3.407 6.459 1.00 81.25 99 ILE A N 1
ATOM 763 C CA . ILE A 1 99 ? -27.825 3.280 5.186 1.00 81.25 99 ILE A CA 1
ATOM 764 C C . ILE A 1 99 ? -26.704 4.329 5.077 1.00 81.25 99 ILE A C 1
ATOM 766 O O . ILE A 1 99 ? -25.580 4.006 4.697 1.00 81.25 99 ILE A O 1
ATOM 770 N N . LEU A 1 100 ? -26.993 5.580 5.450 1.00 80.31 100 LEU A N 1
ATOM 771 C CA . LEU A 1 100 ? -26.020 6.677 5.449 1.00 80.31 100 LEU A CA 1
ATOM 772 C C . LEU A 1 100 ? -24.914 6.424 6.475 1.00 80.31 100 LEU A C 1
ATOM 774 O O . LEU A 1 100 ? -23.741 6.626 6.175 1.00 80.31 100 LEU A O 1
ATOM 778 N N . VAL A 1 101 ? -25.284 5.934 7.659 1.00 80.12 101 VAL A N 1
ATOM 779 C CA . VAL A 1 101 ? -24.348 5.640 8.747 1.00 80.12 101 VAL A CA 1
ATOM 780 C C . VAL A 1 101 ? -23.415 4.485 8.394 1.00 80.12 101 VAL A C 1
ATOM 782 O O . VAL A 1 101 ? -22.211 4.611 8.588 1.00 80.12 101 VAL A O 1
ATOM 785 N N . VAL A 1 102 ? -23.928 3.398 7.813 1.00 80.44 102 VAL A N 1
ATOM 786 C CA . VAL A 1 102 ? -23.102 2.269 7.352 1.00 80.44 102 VAL A CA 1
ATOM 787 C C . VAL A 1 102 ? -22.128 2.714 6.261 1.00 80.44 102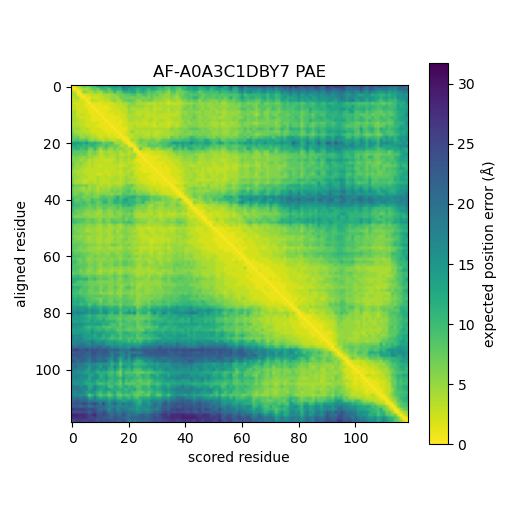 VAL A C 1
ATOM 789 O O . VAL A 1 102 ? -20.950 2.365 6.323 1.00 80.44 102 VAL A O 1
ATOM 792 N N . GLY A 1 103 ? -22.572 3.544 5.311 1.00 83.94 103 GLY A N 1
ATOM 793 C CA . GLY A 1 103 ? -21.687 4.142 4.308 1.00 83.94 103 GLY A CA 1
ATOM 794 C C . GLY A 1 103 ? -20.564 4.967 4.945 1.00 83.94 103 GLY A C 1
ATOM 795 O O . GLY A 1 103 ? -19.392 4.782 4.620 1.00 83.94 103 GLY A O 1
ATOM 796 N N . LEU A 1 104 ? -20.901 5.812 5.920 1.00 81.19 104 LEU A N 1
ATOM 797 C CA . LEU A 1 104 ? -19.947 6.670 6.625 1.00 81.19 104 LEU A CA 1
ATOM 798 C C . LEU A 1 104 ? -18.947 5.863 7.464 1.00 81.19 104 LEU A C 1
ATOM 800 O O . LEU A 1 104 ? -17.751 6.137 7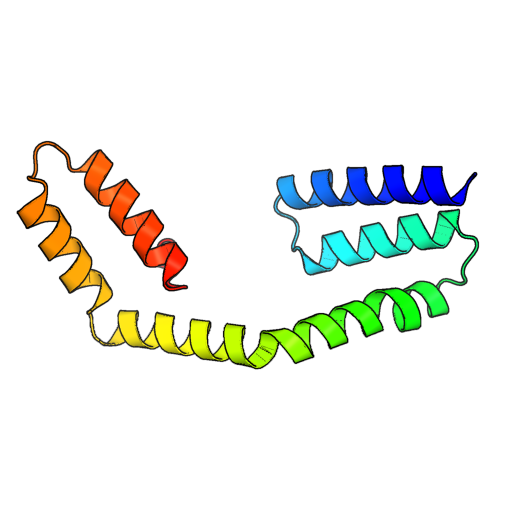.417 1.00 81.19 104 LEU A O 1
ATOM 804 N N . ILE A 1 105 ? -19.419 4.827 8.164 1.00 80.12 105 ILE A N 1
ATOM 805 C CA . ILE A 1 105 ? -18.582 3.878 8.907 1.00 80.12 105 ILE A CA 1
ATOM 806 C C . ILE A 1 105 ? -17.643 3.148 7.948 1.00 80.12 105 ILE A C 1
ATOM 808 O O . ILE A 1 105 ? -16.444 3.095 8.201 1.00 80.12 105 ILE A O 1
ATOM 812 N N . SER A 1 106 ? -18.151 2.628 6.827 1.00 78.12 106 SER A N 1
ATOM 813 C CA . SER A 1 106 ? -17.325 1.919 5.846 1.00 78.12 106 SER A CA 1
ATOM 814 C C . SER A 1 106 ? -16.221 2.813 5.271 1.00 78.12 106 SER A C 1
ATOM 816 O O . SER A 1 106 ? -15.083 2.364 5.149 1.00 78.12 106 SER A O 1
ATOM 818 N N . ALA A 1 107 ? -16.507 4.094 5.015 1.00 79.44 107 ALA A N 1
ATOM 819 C CA . ALA A 1 107 ? -15.513 5.068 4.576 1.00 79.44 107 ALA A CA 1
ATOM 820 C C . ALA A 1 107 ? -14.471 5.357 5.670 1.00 79.44 107 ALA A C 1
ATOM 822 O O . ALA A 1 107 ? -13.272 5.321 5.397 1.00 79.44 107 ALA A O 1
ATOM 823 N N . LEU A 1 108 ? -14.906 5.581 6.914 1.00 76.88 108 LEU A N 1
ATOM 824 C CA . LEU A 1 108 ? -14.013 5.846 8.047 1.00 76.88 108 LEU A CA 1
ATOM 825 C C . LEU A 1 108 ? -13.090 4.659 8.352 1.00 76.88 108 LEU A C 1
ATOM 827 O O . LEU A 1 108 ? -11.895 4.844 8.569 1.00 76.88 108 LEU A O 1
ATOM 831 N N . LEU A 1 109 ? -13.635 3.441 8.341 1.00 75.56 109 LEU A N 1
ATOM 832 C CA . LEU A 1 109 ? -12.877 2.216 8.594 1.00 75.56 109 LEU A CA 1
ATOM 833 C C . LEU A 1 109 ? -11.898 1.912 7.457 1.00 75.56 109 LEU A C 1
ATOM 835 O O . LEU A 1 109 ? -10.745 1.582 7.731 1.00 75.56 109 LEU A O 1
ATOM 839 N N . THR A 1 110 ? -12.308 2.130 6.203 1.00 78.44 110 THR A N 1
ATOM 840 C CA . THR A 1 110 ? -11.421 1.987 5.035 1.00 78.44 110 THR A CA 1
ATOM 841 C C . THR A 1 110 ? -10.251 2.975 5.095 1.00 78.44 110 THR A C 1
ATOM 843 O O . THR A 1 110 ? -9.121 2.600 4.790 1.00 78.44 110 THR A O 1
ATOM 846 N N . LEU A 1 111 ? -10.481 4.215 5.548 1.00 72.56 111 LEU A N 1
ATOM 847 C CA . LEU A 1 111 ? -9.409 5.195 5.781 1.00 72.56 111 LEU A CA 1
ATOM 848 C C . LEU A 1 111 ? -8.472 4.783 6.927 1.00 72.56 111 LEU A C 1
ATOM 850 O O . LEU A 1 111 ? -7.275 5.045 6.860 1.00 72.56 111 LEU A O 1
ATOM 854 N N . GLY A 1 112 ? -8.996 4.109 7.953 1.00 68.06 112 GLY A N 1
ATOM 855 C CA . GLY A 1 112 ? -8.214 3.532 9.051 1.00 68.06 112 GLY A CA 1
ATOM 856 C C . GLY A 1 112 ? -7.424 2.272 8.679 1.00 68.06 112 GLY A C 1
ATOM 857 O O . GLY A 1 112 ? -6.800 1.676 9.554 1.00 68.06 112 GLY A O 1
ATOM 858 N N . GLY A 1 113 ? -7.465 1.839 7.413 1.00 63.84 113 GLY A N 1
ATOM 859 C CA . GLY A 1 113 ? -6.808 0.617 6.942 1.00 63.84 113 GLY A CA 1
ATOM 860 C C . GLY A 1 113 ? -7.492 -0.674 7.398 1.00 6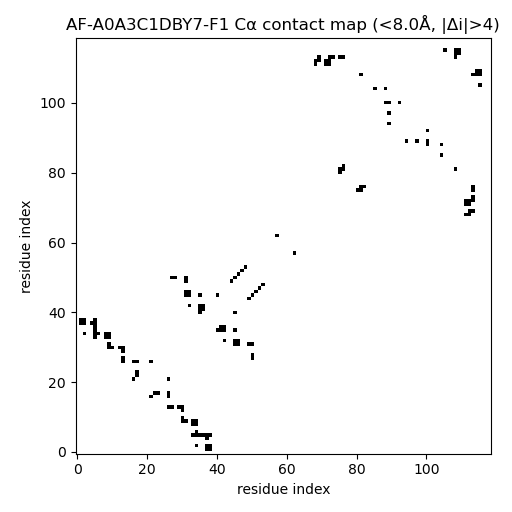3.84 113 GLY A C 1
ATOM 861 O O . GLY A 1 113 ? -6.948 -1.760 7.197 1.00 63.84 113 GLY A O 1
ATOM 862 N N . VAL A 1 114 ? -8.667 -0.575 8.026 1.00 58.25 114 VAL A N 1
ATOM 863 C CA . VAL A 1 114 ? -9.491 -1.718 8.421 1.00 58.25 114 VAL A CA 1
ATOM 864 C C . VAL A 1 114 ? -10.295 -2.101 7.195 1.00 58.25 114 VAL A C 1
ATOM 866 O O . VAL A 1 114 ? -11.112 -1.315 6.727 1.00 58.25 114 VAL A O 1
ATOM 869 N N . ASN A 1 115 ? -10.050 -3.287 6.643 1.00 54.31 115 ASN A N 1
ATOM 870 C CA . ASN A 1 115 ? -10.857 -3.787 5.541 1.00 54.31 115 ASN A CA 1
ATOM 871 C C . ASN A 1 115 ? -12.227 -4.211 6.102 1.00 54.31 115 ASN A C 1
ATOM 873 O O . ASN A 1 115 ? -12.288 -5.222 6.801 1.00 54.31 115 ASN A O 1
ATOM 877 N N . PRO A 1 116 ? -13.330 -3.496 5.812 1.00 47.44 116 PRO A N 1
ATOM 878 C CA . PRO A 1 116 ? -14.642 -3.852 6.349 1.00 47.44 116 PRO A CA 1
ATOM 879 C C . PRO A 1 116 ? -15.218 -5.139 5.723 1.00 47.44 116 PRO A C 1
ATOM 881 O O . PRO A 1 116 ? -16.325 -5.536 6.068 1.00 47.44 116 PRO A O 1
ATOM 884 N N . TYR A 1 117 ? -14.485 -5.787 4.807 1.00 40.94 117 TYR A N 1
ATOM 885 C CA . TYR A 1 117 ? -14.921 -6.955 4.038 1.00 40.94 117 TYR A CA 1
ATOM 886 C C . TYR A 1 117 ? -14.283 -8.286 4.469 1.00 40.94 117 TYR A C 1
ATOM 888 O O . TYR A 1 117 ? -14.373 -9.260 3.725 1.00 40.94 117 TYR A O 1
ATOM 896 N N . VAL A 1 118 ? -13.637 -8.350 5.638 1.00 35.12 118 VAL A N 1
ATOM 897 C CA . VAL A 1 118 ? -13.189 -9.621 6.232 1.00 35.12 118 VAL A CA 1
ATOM 898 C C . VAL A 1 118 ? -13.902 -9.814 7.567 1.00 35.12 118 VAL A C 1
ATOM 900 O O . VAL A 1 118 ? -13.396 -9.454 8.627 1.00 35.12 118 VAL A O 1
ATOM 903 N N . GLN A 1 119 ? -15.120 -10.340 7.474 1.00 33.09 119 GLN A N 1
ATOM 904 C CA . GLN A 1 119 ? -15.744 -11.155 8.512 1.00 33.09 119 GLN A CA 1
ATOM 905 C C . GLN A 1 119 ? -15.856 -12.574 7.969 1.00 33.09 119 GLN A C 1
ATOM 907 O O . GLN A 1 119 ? -16.187 -12.701 6.767 1.00 33.09 119 GLN A O 1
#